Protein AF-A0A8T3P866-F1 (afdb_monomer_lite)

Radius of gyration: 13.04 Å; chains: 1; bounding box: 31×26×39 Å

Foldseek 3Di:
DVLVVVLVVLLVVLVVCLVVVVLVVSCVSLVVSCVSCVLALSSLQSNLSSCVSVVVLQSSLVSLQVSLVSCVVCVVVDPPVSSVVSNVSSCVSNDDD

Structure (mmCIF, N/CA/C/O backbone):
data_AF-A0A8T3P866-F1
#
_entry.id   AF-A0A8T3P866-F1
#
loop_
_atom_site.group_PDB
_atom_site.id
_atom_site.type_symbol
_atom_site.label_atom_id
_atom_site.label_alt_id
_atom_site.label_comp_id
_atom_site.label_asym_id
_atom_site.label_entity_id
_atom_site.label_seq_id
_atom_site.pdbx_PDB_ins_code
_atom_site.Cartn_x
_atom_site.Cartn_y
_atom_site.Cartn_z
_atom_site.occupancy
_atom_site.B_iso_or_equiv
_atom_site.auth_seq_id
_atom_site.auth_comp_id
_atom_site.auth_asym_id
_atom_site.auth_atom_id
_atom_site.pdbx_PDB_model_num
ATOM 1 N N . MET A 1 1 ? 4.320 -11.159 -23.914 1.00 44.19 1 MET A N 1
ATOM 2 C CA . MET A 1 1 ? 3.796 -9.994 -23.176 1.00 44.19 1 MET A CA 1
ATOM 3 C C . MET A 1 1 ? 2.659 -10.481 -22.289 1.00 44.19 1 MET A C 1
ATOM 5 O O . MET A 1 1 ? 1.513 -10.220 -22.598 1.00 44.19 1 MET A O 1
ATOM 9 N N . ALA A 1 2 ? 2.976 -11.304 -21.286 1.00 51.72 2 ALA A N 1
ATOM 10 C CA . ALA A 1 2 ? 1.990 -11.949 -20.405 1.00 51.72 2 ALA A CA 1
ATOM 11 C C . ALA A 1 2 ? 2.304 -11.716 -18.914 1.00 51.72 2 ALA A C 1
ATOM 13 O O . ALA A 1 2 ? 1.595 -12.214 -18.052 1.00 51.72 2 ALA A O 1
ATOM 14 N N . GLU A 1 3 ? 3.391 -10.998 -18.615 1.00 51.03 3 GLU A N 1
ATOM 15 C CA . GLU A 1 3 ? 3.851 -10.768 -17.241 1.00 51.03 3 GLU A CA 1
ATOM 16 C C . GLU A 1 3 ? 3.118 -9.580 -16.597 1.00 51.03 3 GLU A C 1
ATOM 18 O O . GLU A 1 3 ? 2.828 -9.635 -15.407 1.00 51.03 3 GLU A O 1
ATOM 23 N N . ASP A 1 4 ? 2.735 -8.588 -17.412 1.00 55.69 4 ASP A N 1
ATOM 24 C CA . ASP A 1 4 ? 1.998 -7.370 -17.032 1.00 55.69 4 ASP A CA 1
ATOM 25 C C . ASP A 1 4 ? 0.529 -7.667 -16.668 1.00 55.69 4 ASP A C 1
ATOM 27 O O . ASP A 1 4 ? 0.045 -7.294 -15.608 1.00 55.69 4 ASP A O 1
ATOM 31 N N . GLU A 1 5 ? -0.154 -8.483 -17.478 1.00 61.81 5 GLU A N 1
ATOM 32 C CA . GLU A 1 5 ? -1.578 -8.800 -17.282 1.00 61.81 5 GLU A CA 1
ATOM 33 C C . GLU A 1 5 ? -1.831 -9.639 -16.012 1.00 61.81 5 GLU A C 1
ATOM 35 O O . GLU A 1 5 ? -2.884 -9.539 -15.383 1.00 61.81 5 GLU A O 1
ATOM 40 N N . GLY A 1 6 ? -0.835 -10.428 -15.587 1.00 74.94 6 GLY A N 1
ATOM 41 C CA . GLY A 1 6 ? -0.872 -11.149 -14.313 1.00 74.94 6 GLY A CA 1
ATOM 42 C C . GLY A 1 6 ? -0.648 -10.245 -13.099 1.00 74.94 6 GLY A C 1
ATOM 43 O O . GLY A 1 6 ? -1.202 -10.520 -12.032 1.00 74.94 6 GLY A O 1
ATOM 44 N N . LEU A 1 7 ? 0.119 -9.158 -13.259 1.00 79.81 7 LEU A N 1
ATOM 45 C CA . LEU A 1 7 ? 0.306 -8.160 -12.213 1.00 79.81 7 LEU A CA 1
ATOM 46 C C . LEU A 1 7 ? -1.000 -7.406 -11.989 1.00 79.81 7 LEU A C 1
ATOM 48 O O . LEU A 1 7 ? -1.481 -7.405 -10.863 1.00 79.81 7 LEU A O 1
ATOM 52 N N . ASP A 1 8 ? -1.604 -6.836 -13.032 1.00 83.75 8 ASP A N 1
ATOM 53 C CA . ASP A 1 8 ? -2.866 -6.096 -12.916 1.00 83.75 8 ASP A CA 1
ATOM 54 C C . ASP A 1 8 ? -3.992 -6.947 -12.320 1.00 83.75 8 ASP A C 1
ATOM 56 O O . ASP A 1 8 ? -4.731 -6.477 -11.454 1.00 83.75 8 ASP A O 1
ATOM 60 N N . GLU A 1 9 ? -4.122 -8.212 -12.731 1.00 85.44 9 GLU A N 1
ATOM 61 C CA . GLU A 1 9 ? -5.136 -9.120 -12.184 1.00 85.44 9 GLU A CA 1
ATOM 62 C C . GLU A 1 9 ? -4.890 -9.422 -10.700 1.00 85.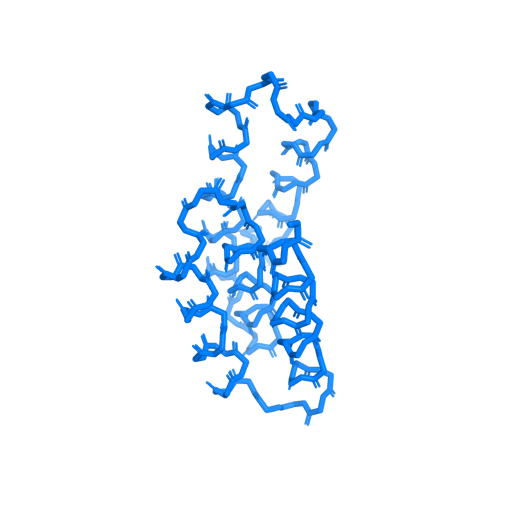44 9 GLU A C 1
ATOM 64 O O . GLU A 1 9 ? -5.799 -9.279 -9.875 1.00 85.44 9 GLU A O 1
ATOM 69 N N . ALA A 1 10 ? -3.657 -9.788 -10.335 1.00 84.50 10 ALA A N 1
ATOM 70 C CA . ALA A 1 10 ? -3.301 -10.070 -8.948 1.00 84.50 10 ALA A CA 1
ATOM 71 C C . ALA A 1 10 ? -3.430 -8.816 -8.072 1.00 84.50 10 ALA A C 1
ATOM 73 O O . ALA A 1 10 ? -3.902 -8.889 -6.935 1.00 84.50 10 ALA A O 1
ATOM 74 N N . SER A 1 11 ? -3.060 -7.660 -8.626 1.00 86.44 11 SER A N 1
ATOM 75 C CA . SER A 1 11 ? -3.195 -6.351 -8.011 1.00 86.44 11 SER A CA 1
ATOM 76 C C . SER A 1 11 ? -4.697 -6.127 -7.760 1.00 86.44 11 SER A C 1
ATOM 78 O O . SER A 1 11 ? -5.136 -6.113 -6.610 1.00 86.44 11 SER A O 1
ATOM 80 N N . ASN A 1 12 ? -5.538 -6.080 -8.793 1.00 88.25 12 ASN A N 1
ATOM 81 C CA . ASN A 1 12 ? -6.981 -5.848 -8.656 1.00 88.25 12 ASN A CA 1
ATOM 82 C C . ASN A 1 12 ? -7.682 -6.823 -7.696 1.00 88.25 12 ASN A C 1
ATOM 84 O O . ASN A 1 12 ? -8.531 -6.389 -6.914 1.00 88.25 12 ASN A O 1
ATOM 88 N N . GLY A 1 13 ? -7.270 -8.094 -7.667 1.00 91.12 13 GLY A N 1
ATOM 89 C CA . GLY A 1 13 ? -7.774 -9.084 -6.714 1.00 91.12 13 GLY A CA 1
ATOM 90 C C . GLY A 1 13 ? -7.572 -8.682 -5.249 1.00 91.12 13 GLY A C 1
ATOM 91 O O . GLY A 1 13 ? -8.470 -8.860 -4.432 1.00 91.12 13 GLY A O 1
ATOM 92 N N . VAL A 1 14 ? -6.442 -8.063 -4.898 1.00 90.56 14 VAL A N 1
ATOM 93 C CA . VAL A 1 14 ? -6.227 -7.554 -3.533 1.00 90.56 14 VAL A CA 1
ATOM 94 C C . VAL A 1 14 ? -7.172 -6.393 -3.208 1.00 90.56 14 VAL A C 1
ATOM 96 O O . VAL A 1 14 ? -7.666 -6.335 -2.086 1.00 90.56 14 VAL A O 1
ATOM 99 N N . ILE A 1 15 ? -7.439 -5.471 -4.147 1.00 90.25 15 ILE A N 1
ATOM 100 C CA . ILE A 1 15 ? -8.400 -4.368 -3.909 1.00 90.25 15 ILE A CA 1
ATOM 101 C C . ILE A 1 15 ? -9.792 -4.941 -3.645 1.00 90.25 15 ILE A C 1
ATOM 103 O O . ILE A 1 15 ? -10.433 -4.517 -2.689 1.00 90.25 15 ILE A O 1
ATOM 107 N N . ASP A 1 16 ? -10.231 -5.917 -4.442 1.00 93.81 16 ASP A N 1
ATOM 108 C CA . ASP A 1 16 ? -11.530 -6.574 -4.256 1.00 93.81 16 ASP A CA 1
ATOM 109 C C . ASP A 1 16 ? -11.621 -7.258 -2.882 1.00 93.81 16 ASP A C 1
ATOM 111 O O . ASP A 1 16 ? -12.599 -7.103 -2.150 1.00 93.81 16 ASP A O 1
ATOM 115 N N . LEU A 1 17 ? -10.552 -7.937 -2.458 1.00 93.25 17 LEU A N 1
ATOM 116 C CA . LEU A 1 17 ? -10.485 -8.545 -1.129 1.00 93.25 17 LEU A CA 1
ATOM 117 C C . LEU A 1 17 ? -10.532 -7.498 -0.003 1.00 93.25 17 LEU A C 1
ATOM 119 O O . LEU A 1 17 ? -11.166 -7.741 1.024 1.00 93.25 17 LEU A O 1
ATOM 123 N N . ILE A 1 18 ? -9.909 -6.330 -0.184 1.00 92.06 18 ILE A N 1
ATOM 124 C CA . ILE A 1 18 ? -10.008 -5.220 0.775 1.00 92.06 18 ILE A CA 1
ATOM 125 C C . ILE A 1 18 ? -11.443 -4.685 0.839 1.00 92.06 18 ILE A C 1
ATOM 127 O O . ILE A 1 18 ? -11.977 -4.529 1.937 1.00 92.06 18 ILE A O 1
ATOM 131 N N . ASP A 1 19 ? -12.071 -4.438 -0.313 1.00 90.12 19 ASP A N 1
ATOM 132 C CA . ASP A 1 19 ? -13.430 -3.887 -0.413 1.00 90.12 19 ASP A CA 1
ATOM 133 C C . ASP A 1 19 ? -14.479 -4.840 0.181 1.00 90.12 19 ASP A C 1
ATOM 135 O O . ASP A 1 19 ? -15.364 -4.435 0.934 1.00 90.12 19 ASP A O 1
ATOM 139 N N . THR A 1 20 ? -14.305 -6.145 -0.044 1.00 92.38 20 THR A N 1
ATOM 140 C CA . THR A 1 20 ? -15.142 -7.199 0.549 1.00 92.38 20 THR A CA 1
ATOM 141 C C . THR A 1 20 ? -14.842 -7.471 2.031 1.00 92.38 20 THR A C 1
ATOM 143 O O . THR A 1 20 ? -15.510 -8.303 2.651 1.00 92.38 20 THR A O 1
ATOM 146 N N . GLY A 1 21 ? -13.861 -6.783 2.628 1.00 90.88 21 GLY A N 1
ATOM 147 C CA . GLY A 1 21 ? -13.475 -6.927 4.036 1.00 90.88 21 GLY A CA 1
ATOM 148 C C . GLY A 1 21 ? -12.679 -8.199 4.354 1.00 90.88 21 GLY A C 1
ATOM 149 O O . GLY A 1 21 ? -12.472 -8.526 5.525 1.00 90.88 21 GLY A O 1
ATOM 150 N N . ARG A 1 22 ? -12.207 -8.926 3.337 1.00 93.62 22 ARG A N 1
ATOM 151 C CA . ARG A 1 22 ? -11.416 -10.164 3.449 1.00 93.62 22 ARG A CA 1
ATOM 152 C C . ARG A 1 22 ? -9.929 -9.844 3.603 1.00 93.62 22 ARG A C 1
ATOM 154 O O . ARG A 1 22 ? -9.091 -10.233 2.791 1.00 93.62 22 ARG A O 1
ATOM 161 N N . LEU A 1 23 ? -9.600 -9.123 4.671 1.00 91.81 23 LEU A N 1
ATOM 162 C CA . LEU A 1 23 ? -8.274 -8.533 4.877 1.00 91.81 23 LEU A CA 1
ATOM 163 C C . LEU A 1 23 ? -7.152 -9.570 5.020 1.00 91.81 23 LEU A C 1
ATOM 165 O O . LEU A 1 23 ? -6.047 -9.331 4.545 1.00 91.81 23 LEU A O 1
ATOM 169 N N . ASP A 1 24 ? -7.425 -10.728 5.623 1.00 91.38 24 ASP A N 1
ATOM 170 C CA . ASP A 1 24 ? -6.445 -11.818 5.732 1.00 91.38 24 ASP A CA 1
ATOM 171 C C . ASP A 1 24 ? -6.042 -12.377 4.360 1.00 91.38 24 ASP A C 1
ATOM 173 O O . ASP A 1 24 ? -4.868 -12.634 4.099 1.00 91.38 24 ASP A O 1
ATOM 177 N N . GLU A 1 25 ? -7.005 -12.521 3.450 1.00 92.56 25 GLU A N 1
ATOM 178 C CA . GLU A 1 25 ? -6.740 -12.994 2.091 1.00 92.56 25 GLU A CA 1
ATOM 179 C C . GLU A 1 25 ? -6.084 -11.914 1.244 1.00 92.56 25 GLU A C 1
ATOM 181 O O . GLU A 1 25 ? -5.183 -12.214 0.464 1.00 92.56 25 GLU A O 1
ATOM 186 N N . ALA A 1 26 ? -6.490 -10.657 1.436 1.00 92.69 26 ALA A N 1
ATOM 187 C CA . ALA A 1 26 ? -5.859 -9.520 0.790 1.00 92.69 26 ALA A CA 1
ATOM 188 C C . ALA A 1 26 ? -4.371 -9.421 1.166 1.00 92.69 26 ALA A C 1
ATOM 190 O O . ALA A 1 26 ? -3.530 -9.211 0.295 1.00 92.69 26 ALA A O 1
ATOM 191 N N . GLU A 1 27 ? -4.033 -9.625 2.445 1.00 91.06 27 GLU A N 1
ATOM 192 C CA . GLU A 1 27 ? -2.646 -9.653 2.922 1.00 91.06 27 GLU A CA 1
ATOM 193 C C . GLU A 1 27 ? -1.865 -10.778 2.242 1.00 91.06 27 GLU A C 1
ATOM 195 O O . GLU A 1 27 ? -0.777 -10.548 1.714 1.00 91.06 27 GLU A O 1
ATOM 200 N N . GLN A 1 28 ? -2.444 -11.979 2.189 1.00 92.00 28 GLN A N 1
ATOM 201 C CA . GLN A 1 28 ? -1.800 -13.135 1.577 1.00 92.00 28 GLN A CA 1
ATOM 202 C C . GLN A 1 28 ? -1.564 -12.939 0.074 1.00 92.00 28 GLN A C 1
ATOM 204 O O . GLN A 1 28 ? -0.482 -1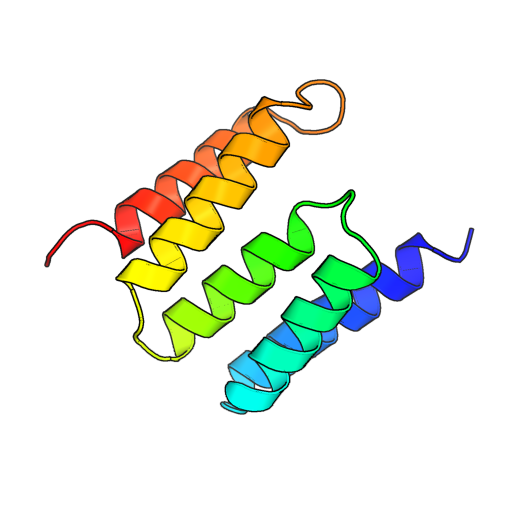3.255 -0.420 1.00 92.00 28 GLN A O 1
ATOM 209 N N . ALA A 1 29 ? -2.551 -12.394 -0.640 1.00 90.62 29 ALA A N 1
ATOM 210 C CA . ALA A 1 29 ? -2.456 -12.093 -2.063 1.00 90.62 29 ALA A CA 1
ATOM 211 C C . ALA A 1 29 ? -1.444 -10.971 -2.343 1.00 90.62 29 ALA A C 1
ATOM 213 O O . ALA A 1 29 ? -0.664 -11.073 -3.284 1.00 90.62 29 ALA A O 1
ATOM 214 N N . ALA A 1 30 ? -1.377 -9.944 -1.493 1.00 90.19 30 ALA A N 1
ATOM 215 C CA . ALA A 1 30 ? -0.379 -8.884 -1.611 1.00 90.19 30 ALA A CA 1
ATOM 216 C C . ALA A 1 30 ? 1.050 -9.393 -1.340 1.00 90.19 30 ALA A C 1
ATOM 218 O O . ALA A 1 30 ? 1.989 -9.003 -2.034 1.00 90.19 30 ALA A O 1
ATOM 219 N N . GLN A 1 31 ? 1.227 -10.304 -0.375 1.00 90.06 31 GLN A N 1
ATOM 220 C CA . GLN A 1 31 ? 2.508 -10.982 -0.145 1.00 90.06 31 GLN A CA 1
ATOM 221 C C . GLN A 1 31 ? 2.923 -11.852 -1.334 1.00 90.06 31 GLN A C 1
ATOM 223 O O . GLN A 1 31 ? 4.095 -11.854 -1.706 1.00 90.06 31 GLN A O 1
ATOM 228 N N . ASP A 1 32 ? 1.978 -12.581 -1.930 1.00 89.88 32 ASP A N 1
ATOM 229 C CA . ASP A 1 32 ? 2.228 -13.383 -3.129 1.00 89.88 32 ASP A CA 1
ATOM 230 C C . ASP A 1 32 ? 2.611 -12.495 -4.321 1.00 89.88 32 ASP A C 1
ATOM 232 O O . ASP A 1 32 ? 3.579 -12.790 -5.018 1.00 89.88 32 ASP A O 1
ATOM 236 N N . LEU A 1 33 ? 1.938 -11.352 -4.483 1.00 87.94 33 LEU A N 1
ATOM 237 C CA . LEU A 1 33 ? 2.263 -10.353 -5.498 1.00 87.94 33 LEU A CA 1
ATOM 238 C C . LEU A 1 33 ? 3.679 -9.802 -5.308 1.00 87.94 33 LEU A C 1
ATOM 240 O O . LEU A 1 33 ? 4.439 -9.747 -6.267 1.00 87.94 33 LEU A O 1
ATOM 244 N N . LEU A 1 34 ? 4.075 -9.485 -4.073 1.00 86.56 34 LEU A N 1
ATOM 245 C CA . LEU A 1 34 ? 5.440 -9.052 -3.763 1.00 86.56 34 LEU A CA 1
ATOM 246 C C . LEU A 1 34 ? 6.483 -10.158 -4.009 1.00 86.56 34 LEU A C 1
ATOM 248 O O . LEU A 1 34 ? 7.612 -9.868 -4.396 1.00 86.56 34 LEU A O 1
ATOM 252 N N . ALA A 1 35 ? 6.128 -11.425 -3.782 1.00 87.31 35 ALA A N 1
ATOM 253 C CA . ALA A 1 35 ? 7.018 -12.561 -4.017 1.00 87.31 35 ALA A CA 1
ATOM 254 C C . ALA A 1 35 ? 7.171 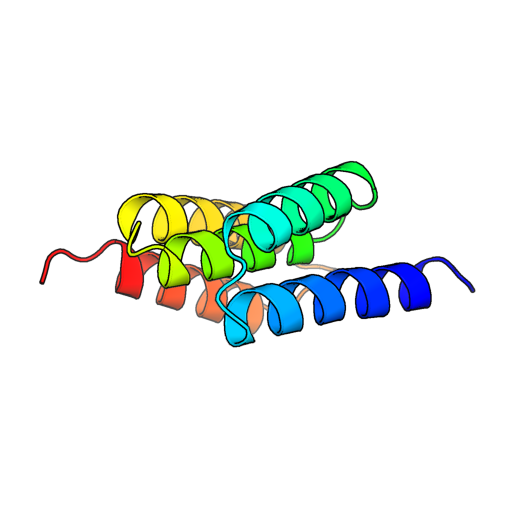-12.893 -5.510 1.00 87.31 35 ALA A C 1
ATOM 256 O O . ALA A 1 35 ? 8.258 -13.278 -5.942 1.00 87.31 35 ALA A O 1
ATOM 257 N N . ARG A 1 36 ? 6.094 -12.748 -6.290 1.00 86.00 36 ARG A N 1
ATOM 258 C CA . ARG A 1 36 ? 6.085 -12.944 -7.747 1.00 86.00 36 ARG A CA 1
ATOM 259 C C . ARG A 1 36 ? 6.716 -11.776 -8.489 1.00 86.00 36 ARG A C 1
ATOM 261 O O . ARG A 1 36 ? 7.455 -12.005 -9.439 1.00 86.00 36 ARG A O 1
ATOM 268 N N . TYR A 1 37 ? 6.460 -10.559 -8.022 1.00 84.75 37 TYR A N 1
ATOM 269 C CA . TYR A 1 37 ? 6.918 -9.316 -8.627 1.00 84.75 37 TYR A CA 1
ATOM 270 C C . TYR A 1 37 ? 7.691 -8.471 -7.600 1.00 84.75 37 TYR A C 1
ATOM 272 O O . TYR A 1 37 ? 7.255 -7.389 -7.209 1.00 84.75 37 TYR A O 1
ATOM 280 N N . PRO A 1 38 ? 8.878 -8.922 -7.155 1.00 81.81 38 PRO A N 1
ATOM 281 C CA . PRO A 1 38 ? 9.711 -8.153 -6.224 1.00 81.81 38 PRO A CA 1
ATOM 282 C C . PRO A 1 38 ? 10.303 -6.882 -6.861 1.00 81.81 38 PRO A C 1
ATOM 284 O O . PRO A 1 38 ? 10.956 -6.081 -6.191 1.00 81.81 38 PRO A O 1
ATOM 287 N N . GLU A 1 39 ? 10.122 -6.715 -8.170 1.00 81.38 39 GLU A N 1
ATOM 288 C CA . GLU A 1 39 ? 10.604 -5.592 -8.966 1.00 81.38 39 GLU A CA 1
ATOM 289 C C . GLU A 1 39 ? 9.596 -4.442 -9.127 1.00 81.38 39 GLU A C 1
ATOM 291 O O . GLU A 1 39 ? 9.958 -3.405 -9.688 1.00 81.38 39 GLU A O 1
ATOM 296 N N . VAL A 1 40 ? 8.386 -4.564 -8.568 1.00 82.19 40 VAL A N 1
ATOM 297 C CA . VAL A 1 40 ? 7.364 -3.505 -8.599 1.00 82.19 40 VAL A CA 1
ATOM 298 C C . VAL A 1 40 ? 6.964 -3.047 -7.198 1.00 82.19 40 VAL A C 1
ATOM 300 O O . VAL A 1 40 ? 6.972 -3.813 -6.234 1.00 82.19 40 VAL A O 1
ATOM 303 N N . HIS A 1 41 ? 6.597 -1.771 -7.087 1.00 85.69 41 HIS A N 1
ATOM 304 C CA . HIS A 1 41 ? 6.110 -1.183 -5.838 1.00 85.69 41 HIS A CA 1
ATOM 305 C C . HIS A 1 41 ? 4.679 -1.626 -5.478 1.00 85.69 41 HIS A C 1
ATOM 307 O O . HIS A 1 41 ? 4.337 -1.589 -4.295 1.00 85.69 41 HIS A O 1
ATOM 313 N N . ASP A 1 42 ? 3.881 -2.097 -6.450 1.00 85.19 42 ASP A N 1
ATOM 314 C CA . ASP A 1 42 ? 2.488 -2.527 -6.264 1.00 85.19 42 ASP A CA 1
ATOM 315 C C . ASP A 1 42 ? 2.311 -3.456 -5.064 1.00 85.19 42 ASP A C 1
ATOM 317 O O . ASP A 1 42 ? 1.428 -3.234 -4.246 1.00 85.19 42 ASP A O 1
ATOM 321 N N . GLY A 1 43 ? 3.175 -4.462 -4.886 1.00 88.50 43 GLY A N 1
ATOM 322 C CA . GLY A 1 43 ? 3.068 -5.397 -3.757 1.00 88.50 43 GLY A CA 1
ATOM 323 C C . GLY A 1 43 ? 3.185 -4.716 -2.392 1.00 88.50 43 GLY A C 1
ATOM 324 O O . GLY A 1 43 ? 2.477 -5.076 -1.450 1.00 88.50 43 GLY A O 1
ATOM 325 N N . LEU A 1 44 ? 4.037 -3.694 -2.283 1.00 90.94 44 LEU A N 1
ATOM 326 C CA . LEU A 1 44 ? 4.193 -2.903 -1.062 1.00 90.94 44 LEU A CA 1
ATOM 327 C C . LEU A 1 44 ? 2.999 -1.966 -0.853 1.00 90.94 44 LEU A 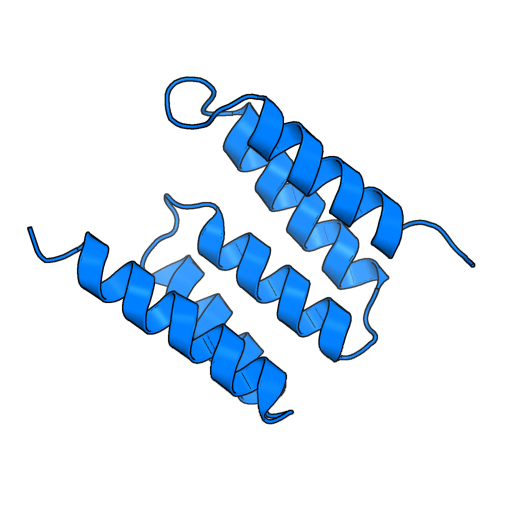C 1
ATOM 329 O O . LEU A 1 44 ? 2.495 -1.879 0.266 1.00 90.94 44 LEU A O 1
ATOM 333 N N . GLU A 1 45 ? 2.516 -1.312 -1.911 1.00 90.44 45 GLU A N 1
ATOM 334 C CA . GLU A 1 45 ? 1.324 -0.457 -1.844 1.00 90.44 45 GLU A CA 1
ATOM 335 C C . GLU A 1 45 ? 0.081 -1.263 -1.436 1.00 90.44 45 GLU A C 1
ATOM 337 O O . GLU A 1 45 ? -0.644 -0.881 -0.517 1.00 90.44 45 GLU A O 1
ATOM 342 N N . ARG A 1 46 ? -0.104 -2.442 -2.032 1.00 91.56 46 ARG A N 1
ATOM 343 C CA . ARG A 1 46 ? -1.163 -3.408 -1.714 1.00 91.56 46 ARG A CA 1
ATOM 344 C C . ARG A 1 46 ? -1.155 -3.782 -0.238 1.00 91.56 46 ARG A C 1
ATOM 346 O O . ARG A 1 46 ? -2.183 -3.667 0.426 1.00 91.56 46 ARG A O 1
ATOM 353 N N . LEU A 1 47 ? 0.006 -4.167 0.299 1.00 92.00 47 LEU A N 1
ATOM 354 C CA . LEU A 1 47 ? 0.164 -4.468 1.726 1.00 92.00 47 LEU A CA 1
ATOM 355 C C . LEU A 1 47 ? -0.163 -3.258 2.608 1.00 92.00 47 LEU A C 1
ATOM 357 O O . LEU A 1 47 ? -0.790 -3.412 3.658 1.00 92.00 47 LEU A O 1
ATOM 361 N N . ALA A 1 48 ? 0.212 -2.054 2.174 1.00 92.62 48 ALA A N 1
ATOM 362 C CA . ALA A 1 48 ? -0.103 -0.825 2.887 1.00 92.62 48 ALA A CA 1
ATOM 363 C C . ALA A 1 48 ? -1.617 -0.568 2.951 1.00 92.62 48 ALA A C 1
ATOM 365 O O . ALA A 1 48 ? -2.140 -0.240 4.019 1.00 92.62 48 ALA A O 1
ATOM 366 N N . MET A 1 49 ? -2.335 -0.770 1.841 1.00 91.50 49 MET A N 1
ATOM 367 C CA . MET A 1 49 ? -3.796 -0.650 1.789 1.00 91.50 49 MET A CA 1
ATOM 368 C C . MET A 1 49 ? -4.486 -1.678 2.692 1.00 91.50 49 MET A C 1
ATOM 370 O O . MET A 1 49 ? -5.414 -1.321 3.418 1.00 91.50 49 MET A O 1
ATOM 374 N N . VAL A 1 50 ? -4.012 -2.930 2.706 1.00 93.50 50 VAL A N 1
ATOM 375 C CA . VAL A 1 50 ? -4.544 -3.968 3.604 1.00 93.50 50 VAL A CA 1
ATOM 376 C C . VAL A 1 50 ? -4.337 -3.583 5.065 1.00 93.50 50 VAL A C 1
ATOM 378 O O . VAL A 1 50 ? -5.279 -3.637 5.854 1.00 93.50 50 VAL A O 1
ATOM 381 N N . ALA A 1 51 ? -3.129 -3.151 5.434 1.00 91.75 51 ALA A N 1
ATOM 382 C CA . ALA A 1 51 ? -2.830 -2.714 6.794 1.00 91.75 51 ALA A CA 1
ATOM 383 C C . ALA A 1 51 ? -3.712 -1.526 7.216 1.00 91.75 51 ALA A C 1
ATOM 385 O O . ALA A 1 51 ? -4.269 -1.534 8.315 1.00 91.75 51 ALA A O 1
ATOM 386 N N . ALA A 1 52 ? -3.918 -0.554 6.321 1.00 90.69 52 ALA A N 1
ATOM 387 C CA . ALA A 1 52 ? -4.809 0.578 6.560 1.00 90.69 52 ALA A CA 1
ATOM 388 C C . ALA A 1 52 ? -6.259 0.122 6.785 1.00 90.69 52 ALA A C 1
ATOM 390 O O . ALA A 1 52 ? -6.899 0.559 7.741 1.00 90.69 52 ALA A O 1
ATOM 391 N N . ALA A 1 53 ? -6.757 -0.806 5.964 1.00 90.19 53 ALA A N 1
ATOM 392 C CA . ALA A 1 53 ? -8.098 -1.366 6.106 1.00 90.19 53 ALA A CA 1
ATOM 393 C C . ALA A 1 53 ? -8.263 -2.220 7.379 1.00 90.19 53 ALA A C 1
ATOM 395 O O . ALA A 1 53 ? -9.349 -2.255 7.956 1.00 90.19 53 ALA A O 1
ATOM 396 N N . ARG A 1 54 ? -7.186 -2.847 7.879 1.00 88.00 54 ARG A N 1
ATOM 397 C CA . ARG A 1 54 ? -7.164 -3.531 9.192 1.00 88.00 54 ARG A CA 1
ATOM 398 C C . ARG A 1 54 ? -7.178 -2.557 10.374 1.00 88.00 54 ARG A C 1
ATOM 400 O O . ARG A 1 54 ? -7.335 -2.997 11.510 1.00 88.00 54 ARG A O 1
ATOM 407 N N . GLY A 1 55 ? -6.997 -1.259 10.128 1.00 88.88 55 GLY A N 1
ATOM 408 C CA . GLY A 1 55 ? -6.793 -0.249 11.166 1.00 88.88 55 GLY A CA 1
ATOM 409 C C . GLY A 1 55 ? -5.364 -0.220 11.718 1.00 88.88 55 GLY A C 1
ATOM 410 O O . GLY A 1 55 ? -5.088 0.521 12.660 1.00 88.88 55 GLY A O 1
ATOM 411 N N . ASP A 1 56 ? -4.437 -0.978 11.127 1.00 90.25 56 ASP A N 1
ATOM 412 C CA . ASP A 1 56 ? -3.017 -0.976 11.482 1.00 90.25 56 ASP A CA 1
ATOM 413 C C . ASP A 1 56 ? -2.296 0.152 10.727 1.00 90.25 56 ASP A C 1
ATOM 415 O O . ASP A 1 56 ? -1.479 -0.047 9.823 1.00 90.25 56 ASP A O 1
ATOM 419 N N . ARG A 1 57 ? -2.650 1.385 11.107 1.00 88.50 57 ARG A N 1
ATOM 420 C CA . ARG A 1 57 ? -2.036 2.620 10.604 1.00 88.50 57 ARG A CA 1
ATOM 421 C C . ARG A 1 57 ? -0.495 2.604 10.666 1.00 88.50 57 ARG A C 1
ATOM 423 O O . ARG A 1 57 ? 0.113 2.977 9.662 1.00 88.50 57 ARG A O 1
ATOM 430 N N . PRO A 1 58 ? 0.172 2.146 11.753 1.00 89.19 58 PRO A N 1
ATOM 431 C CA . PRO A 1 58 ? 1.634 2.141 11.781 1.00 89.19 58 PRO A CA 1
ATOM 432 C C . PRO A 1 58 ? 2.242 1.177 10.755 1.00 89.19 58 PRO A C 1
ATOM 434 O O . PRO A 1 58 ? 3.218 1.545 10.099 1.00 89.19 58 PRO A O 1
ATOM 437 N N . ARG A 1 59 ? 1.662 -0.014 10.539 1.00 89.56 59 ARG A N 1
ATOM 438 C CA . ARG A 1 59 ? 2.124 -0.900 9.457 1.00 89.56 59 ARG A CA 1
ATOM 439 C C . ARG A 1 59 ? 1.874 -0.308 8.077 1.00 89.56 59 ARG A C 1
ATOM 441 O O . ARG A 1 59 ? 2.752 -0.404 7.223 1.00 89.56 59 ARG A O 1
ATOM 448 N N . ALA A 1 60 ? 0.722 0.324 7.857 1.00 92.69 60 ALA A N 1
ATOM 449 C CA . ALA A 1 60 ? 0.427 0.981 6.585 1.00 92.69 60 ALA A CA 1
ATOM 450 C C . ALA A 1 60 ? 1.489 2.037 6.247 1.00 92.69 60 ALA A C 1
ATOM 452 O O . ALA A 1 60 ? 2.034 2.038 5.144 1.00 92.69 60 ALA A O 1
ATOM 453 N N . ALA A 1 61 ? 1.849 2.877 7.222 1.00 92.12 61 ALA A N 1
ATOM 454 C CA . ALA A 1 61 ? 2.901 3.877 7.069 1.00 92.12 61 ALA A CA 1
ATOM 455 C C . ALA A 1 61 ? 4.261 3.260 6.710 1.00 92.12 61 ALA A C 1
ATOM 457 O O . ALA A 1 61 ? 4.956 3.762 5.826 1.00 92.12 61 ALA A O 1
ATOM 458 N N . GLU A 1 62 ? 4.626 2.150 7.357 1.00 91.94 62 GLU A N 1
ATOM 459 C CA . GLU A 1 62 ? 5.878 1.448 7.072 1.00 91.94 62 GLU A CA 1
ATOM 460 C C . GLU A 1 62 ? 5.916 0.905 5.634 1.00 91.94 62 GLU A C 1
ATOM 462 O O . GLU A 1 62 ? 6.922 1.066 4.939 1.00 91.94 62 GLU A O 1
ATOM 467 N N . TYR A 1 63 ? 4.825 0.295 5.162 1.00 92.94 63 TYR A N 1
ATOM 468 C CA . TYR A 1 63 ? 4.750 -0.247 3.804 1.00 92.94 63 TYR A CA 1
ATOM 469 C C . TYR A 1 63 ? 4.767 0.847 2.730 1.00 92.94 63 TYR A C 1
ATOM 471 O O . TYR A 1 63 ? 5.541 0.734 1.778 1.00 92.94 63 TYR A O 1
ATOM 479 N N . TYR A 1 64 ? 4.012 1.937 2.909 1.00 93.12 64 TYR A N 1
ATOM 480 C CA . TYR A 1 64 ? 4.082 3.094 2.008 1.00 93.12 64 TYR A CA 1
ATOM 481 C C . TYR A 1 64 ? 5.481 3.723 1.986 1.00 93.12 64 TYR A C 1
ATOM 483 O O . TYR A 1 64 ? 5.974 4.100 0.925 1.00 93.12 64 TYR A O 1
ATOM 491 N N . GLY A 1 65 ? 6.160 3.788 3.137 1.00 91.38 65 GLY A N 1
ATOM 492 C CA . GLY A 1 65 ? 7.541 4.262 3.220 1.00 91.38 65 GLY A CA 1
ATOM 493 C C . GLY A 1 65 ? 8.515 3.388 2.424 1.00 91.38 65 GLY A C 1
ATOM 494 O O . GLY A 1 65 ? 9.347 3.915 1.687 1.00 91.38 65 GLY A O 1
ATOM 495 N N . LYS A 1 66 ? 8.380 2.057 2.511 1.00 91.50 66 LYS A N 1
ATOM 496 C CA . LYS A 1 66 ? 9.180 1.113 1.708 1.00 91.50 66 LYS A CA 1
ATOM 497 C C . LYS A 1 66 ? 8.899 1.251 0.212 1.00 91.50 66 LYS A C 1
ATOM 499 O O . LYS A 1 66 ? 9.838 1.218 -0.577 1.00 91.50 66 LYS A O 1
ATOM 504 N N . ALA A 1 67 ? 7.635 1.422 -0.177 1.00 91.38 67 ALA A N 1
ATOM 505 C CA . ALA A 1 67 ? 7.262 1.653 -1.572 1.00 91.38 67 ALA A CA 1
ATOM 506 C C . ALA A 1 67 ? 7.881 2.957 -2.104 1.00 91.38 67 ALA A C 1
ATOM 508 O O . ALA A 1 67 ? 8.447 2.971 -3.194 1.00 91.38 67 ALA A O 1
ATOM 509 N N . ALA A 1 68 ? 7.847 4.033 -1.311 1.00 91.25 68 ALA A N 1
ATOM 510 C CA . ALA A 1 68 ? 8.467 5.302 -1.677 1.00 91.25 68 ALA A CA 1
ATOM 511 C C . ALA A 1 68 ? 9.988 5.181 -1.856 1.00 91.25 68 ALA A C 1
ATOM 513 O O . ALA A 1 68 ? 10.524 5.703 -2.827 1.00 91.25 68 ALA A O 1
ATOM 514 N N . ASP A 1 69 ? 10.682 4.476 -0.957 1.00 90.88 69 ASP A N 1
ATOM 515 C CA . ASP A 1 69 ? 12.126 4.227 -1.078 1.00 90.88 69 ASP A CA 1
ATOM 516 C C . ASP A 1 69 ? 12.460 3.406 -2.336 1.00 90.88 69 ASP A C 1
ATOM 518 O O . ASP A 1 69 ? 13.404 3.712 -3.063 1.00 90.88 69 ASP A O 1
ATOM 522 N N . PHE A 1 70 ? 11.620 2.418 -2.656 1.00 90.00 70 PHE A N 1
ATOM 523 C CA . PHE A 1 70 ? 11.758 1.598 -3.857 1.00 90.00 70 PHE A CA 1
ATOM 524 C C . PHE A 1 70 ? 11.642 2.415 -5.149 1.00 90.00 70 PHE A C 1
ATOM 526 O O . PHE A 1 70 ? 12.432 2.221 -6.079 1.00 90.00 70 PHE A O 1
ATOM 533 N N . VAL A 1 71 ? 10.656 3.314 -5.195 1.00 90.06 71 VAL A N 1
ATOM 534 C CA . VAL A 1 71 ? 10.437 4.253 -6.299 1.00 90.06 71 VAL A CA 1
ATOM 535 C C . VAL A 1 71 ? 11.587 5.260 -6.383 1.00 90.06 71 VAL A C 1
ATOM 537 O O . VAL A 1 71 ? 12.143 5.465 -7.460 1.00 90.06 71 VAL A O 1
ATOM 540 N N . HIS A 1 72 ? 12.018 5.810 -5.245 1.00 87.94 72 HIS A N 1
ATOM 541 C CA . HIS A 1 72 ? 13.150 6.736 -5.153 1.00 87.94 72 HIS A CA 1
ATOM 542 C C . HIS A 1 72 ? 14.458 6.121 -5.672 1.00 87.94 72 HIS A C 1
ATOM 544 O O . HIS A 1 72 ? 15.254 6.793 -6.326 1.00 87.94 72 HIS A O 1
ATOM 550 N N . ALA A 1 73 ? 14.678 4.830 -5.413 1.00 88.31 73 ALA A N 1
ATOM 551 C CA . ALA A 1 73 ? 15.838 4.092 -5.903 1.00 88.31 73 ALA A CA 1
ATOM 552 C C . ALA A 1 73 ? 15.798 3.819 -7.421 1.00 88.31 73 ALA A C 1
ATOM 554 O O . ALA A 1 73 ? 16.819 3.428 -7.991 1.00 88.31 73 ALA A O 1
ATOM 555 N N . ARG A 1 74 ? 14.645 4.008 -8.082 1.00 86.31 74 ARG A N 1
ATOM 556 C CA . ARG A 1 74 ? 14.441 3.778 -9.524 1.00 86.31 74 ARG A CA 1
ATOM 557 C C . ARG A 1 74 ? 13.757 4.973 -10.209 1.00 86.31 74 ARG A C 1
ATOM 559 O O . ARG A 1 74 ? 12.686 4.810 -10.795 1.00 86.31 74 ARG A O 1
ATOM 566 N N . PRO A 1 75 ? 14.385 6.159 -10.205 1.00 81.75 75 PRO A N 1
ATOM 567 C CA . PRO A 1 75 ? 13.792 7.360 -10.792 1.00 81.75 75 PRO A CA 1
ATOM 568 C C . PRO A 1 75 ? 13.605 7.259 -12.316 1.00 81.75 75 PRO A C 1
ATOM 570 O O . PRO A 1 75 ? 12.815 8.001 -12.882 1.00 81.75 75 PRO A O 1
ATOM 573 N N . ASP A 1 76 ? 14.302 6.342 -12.995 1.00 85.50 76 ASP A N 1
ATOM 574 C CA . ASP A 1 76 ? 14.135 6.095 -14.434 1.00 85.50 76 ASP A CA 1
ATOM 575 C C . ASP A 1 76 ? 12.827 5.364 -14.788 1.00 85.50 76 ASP A C 1
ATOM 577 O O . ASP A 1 76 ? 12.438 5.337 -15.953 1.00 85.50 76 ASP A O 1
ATOM 581 N N . TRP A 1 77 ? 12.187 4.707 -13.814 1.00 82.25 77 TRP A N 1
ATOM 582 C CA . TRP A 1 77 ? 10.997 3.868 -14.031 1.00 82.25 77 TRP A CA 1
ATOM 583 C C . TRP A 1 77 ? 9.716 4.513 -13.508 1.00 82.25 77 TRP A C 1
ATOM 585 O O . TRP A 1 77 ? 8.624 4.081 -13.866 1.00 82.25 77 TRP A O 1
ATOM 595 N N . TYR A 1 78 ? 9.846 5.530 -12.662 1.00 83.62 78 TYR A N 1
ATOM 596 C CA . TYR A 1 78 ? 8.738 6.110 -11.926 1.00 83.62 78 TYR A CA 1
ATOM 597 C C . TYR A 1 78 ? 8.825 7.627 -11.912 1.00 83.62 78 TYR A C 1
ATOM 599 O O . TYR A 1 78 ? 9.891 8.204 -11.696 1.00 83.62 78 TYR A O 1
ATOM 607 N N . ASP A 1 79 ? 7.673 8.271 -12.055 1.00 85.19 79 ASP A N 1
ATOM 608 C CA . ASP A 1 79 ? 7.579 9.710 -11.892 1.00 85.19 79 ASP A CA 1
ATOM 609 C C . ASP A 1 79 ? 7.841 10.130 -10.434 1.00 85.19 79 ASP A C 1
ATOM 611 O O . ASP A 1 79 ? 7.402 9.462 -9.491 1.00 85.19 79 ASP A O 1
ATOM 615 N N . PRO A 1 80 ? 8.485 11.288 -10.208 1.00 84.38 80 PRO A N 1
ATOM 616 C CA . PRO A 1 80 ? 8.717 11.828 -8.864 1.00 84.38 80 PRO A CA 1
ATOM 617 C C . PRO A 1 80 ? 7.412 12.133 -8.103 1.00 84.38 80 PRO A C 1
ATOM 619 O O . PRO A 1 80 ? 7.395 12.202 -6.869 1.00 84.38 80 PRO A O 1
ATOM 622 N N . GLU A 1 81 ? 6.297 12.290 -8.821 1.00 88.75 81 GLU A N 1
ATOM 623 C CA . GLU A 1 81 ? 4.963 12.397 -8.225 1.00 88.75 81 GLU A CA 1
ATOM 624 C C . GLU A 1 81 ? 4.556 11.109 -7.497 1.00 88.75 81 GLU A C 1
ATOM 626 O O . GLU A 1 81 ? 3.918 11.191 -6.448 1.00 88.75 81 GLU A O 1
ATOM 631 N N . MET A 1 82 ? 4.988 9.937 -7.979 1.00 87.38 82 MET A N 1
ATOM 632 C CA . MET A 1 82 ? 4.709 8.652 -7.335 1.00 87.38 82 MET A CA 1
ATOM 633 C C . MET A 1 82 ? 5.398 8.551 -5.970 1.00 87.38 82 MET A C 1
ATOM 635 O O . MET A 1 82 ? 4.757 8.216 -4.974 1.00 87.38 82 MET A O 1
ATOM 639 N N . GLU A 1 83 ? 6.682 8.921 -5.880 1.00 89.69 83 GLU A N 1
ATOM 640 C CA . GLU A 1 83 ? 7.391 8.988 -4.592 1.00 89.69 83 GLU A CA 1
ATOM 641 C C . GLU A 1 83 ? 6.662 9.927 -3.621 1.00 89.69 83 GLU A C 1
ATOM 643 O O . GLU A 1 83 ? 6.448 9.600 -2.450 1.00 89.69 83 GLU A O 1
ATOM 648 N N . THR A 1 84 ? 6.258 11.097 -4.122 1.00 90.88 84 THR A N 1
ATOM 649 C CA . THR A 1 84 ? 5.569 12.116 -3.326 1.00 90.88 84 THR A CA 1
ATOM 650 C C . THR A 1 84 ? 4.230 11.596 -2.803 1.00 90.88 84 THR A C 1
ATOM 652 O O . THR A 1 84 ? 3.936 11.761 -1.618 1.00 90.88 84 THR A O 1
ATOM 655 N N . TYR A 1 85 ? 3.447 10.922 -3.649 1.00 90.88 85 TYR A N 1
ATOM 656 C CA . TYR A 1 85 ? 2.184 10.288 -3.273 1.00 90.88 85 TYR A CA 1
ATOM 657 C C . TYR A 1 85 ? 2.383 9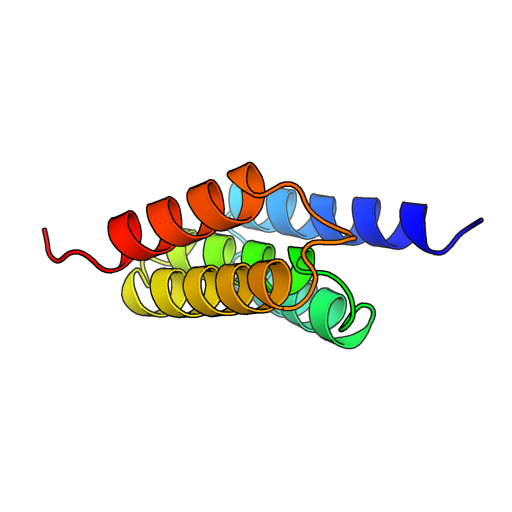.236 -2.175 1.00 90.88 85 TYR A C 1
ATOM 659 O O . TYR A 1 85 ? 1.723 9.294 -1.132 1.00 90.88 85 TYR A O 1
ATOM 667 N N . LEU A 1 86 ? 3.341 8.324 -2.357 1.00 91.31 86 LEU A N 1
ATOM 668 C CA . LEU A 1 86 ? 3.628 7.255 -1.399 1.00 91.31 86 LEU A CA 1
ATOM 669 C C . LEU A 1 86 ? 4.124 7.815 -0.056 1.00 91.31 86 LEU A C 1
ATOM 671 O O . LEU A 1 86 ? 3.652 7.399 1.003 1.00 91.31 86 LEU A O 1
ATOM 675 N N . ARG A 1 87 ? 5.009 8.822 -0.063 1.00 90.50 87 ARG A N 1
ATOM 676 C CA . ARG A 1 87 ? 5.454 9.502 1.171 1.00 90.50 87 ARG A CA 1
ATOM 677 C C . ARG A 1 87 ? 4.326 10.252 1.874 1.00 90.50 87 ARG A C 1
ATOM 679 O O . ARG A 1 87 ? 4.277 10.254 3.108 1.00 90.50 87 ARG A O 1
ATOM 686 N N . ALA A 1 88 ? 3.439 10.897 1.118 1.00 91.56 88 ALA A N 1
ATOM 687 C CA . ALA A 1 88 ? 2.290 11.601 1.678 1.00 91.56 88 ALA A CA 1
ATOM 688 C C . ALA A 1 88 ? 1.354 10.616 2.391 1.00 91.56 88 ALA A C 1
ATOM 690 O O . ALA A 1 88 ? 1.032 10.828 3.561 1.00 91.56 88 ALA A O 1
ATOM 691 N N . ARG A 1 89 ? 1.026 9.489 1.744 1.00 89.88 89 ARG A N 1
ATOM 692 C CA . ARG A 1 89 ? 0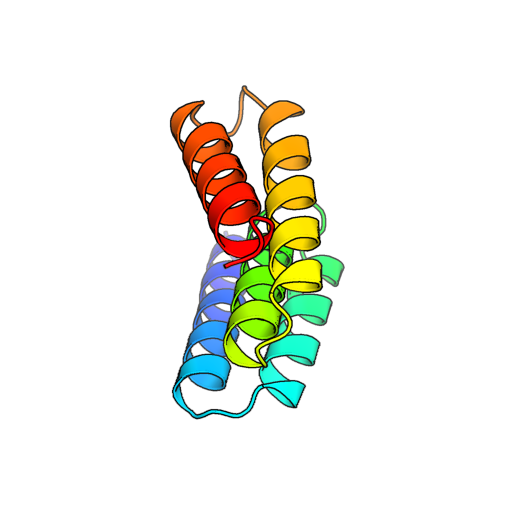.270 8.384 2.356 1.00 89.88 89 ARG A CA 1
ATOM 693 C C . ARG A 1 89 ? 0.960 7.846 3.606 1.00 89.88 89 ARG A C 1
ATOM 695 O O . ARG A 1 89 ? 0.324 7.731 4.649 1.00 89.88 89 ARG A O 1
ATOM 702 N N . ALA A 1 90 ? 2.265 7.573 3.543 1.00 90.69 90 ALA A N 1
ATOM 703 C CA . ALA A 1 90 ? 3.021 7.088 4.697 1.00 90.69 90 ALA A CA 1
ATOM 704 C C . ALA A 1 90 ? 2.903 8.035 5.902 1.00 90.69 90 ALA A C 1
ATOM 706 O O . ALA A 1 90 ? 2.703 7.597 7.032 1.00 90.69 90 ALA A O 1
ATOM 707 N N . THR A 1 91 ? 2.977 9.342 5.650 1.00 89.06 91 THR A N 1
ATOM 708 C CA . THR A 1 91 ? 2.849 10.370 6.689 1.00 89.06 91 THR A CA 1
ATOM 709 C C . THR A 1 91 ? 1.422 10.457 7.232 1.00 89.06 91 THR A C 1
ATOM 711 O O . THR A 1 91 ? 1.243 10.557 8.441 1.00 89.06 91 THR A O 1
ATOM 714 N N . GLU A 1 92 ? 0.406 10.364 6.372 1.00 88.31 92 GLU A N 1
ATOM 715 C CA . GLU A 1 92 ? -1.015 10.375 6.757 1.00 88.31 92 GLU A CA 1
ATOM 716 C C . GLU A 1 92 ? -1.381 9.209 7.691 1.00 88.31 92 GLU A C 1
ATOM 718 O O . GLU A 1 92 ? -2.137 9.372 8.656 1.00 88.31 92 GLU A O 1
ATOM 723 N N . PHE A 1 93 ? -0.815 8.027 7.440 1.00 85.81 93 PHE A N 1
ATOM 724 C CA . PHE A 1 93 ? -1.012 6.865 8.305 1.00 85.81 93 PHE A CA 1
ATOM 725 C C . PHE A 1 93 ? -0.076 6.858 9.523 1.00 85.81 93 PHE A C 1
ATOM 727 O O . PHE A 1 93 ? -0.448 6.325 10.564 1.00 85.81 93 PHE A O 1
ATOM 734 N N . GLY A 1 94 ? 1.114 7.454 9.427 1.00 77.81 94 GLY A N 1
ATOM 735 C CA . GLY A 1 94 ? 2.102 7.488 10.510 1.00 77.81 94 GLY A CA 1
ATOM 736 C C . GLY A 1 94 ? 1.915 8.628 11.514 1.00 77.81 94 GLY A C 1
ATOM 737 O O . GLY A 1 94 ? 2.481 8.572 12.607 1.00 77.81 94 GLY A O 1
ATOM 738 N N . ALA A 1 95 ? 1.144 9.661 11.170 1.00 72.38 95 ALA A N 1
ATOM 739 C CA . ALA A 1 95 ? 0.838 10.750 12.084 1.00 72.38 95 ALA A CA 1
ATOM 740 C C . ALA A 1 95 ? -0.145 10.271 13.174 1.00 72.38 95 ALA A C 1
ATOM 742 O O . ALA A 1 95 ? -1.200 9.726 12.840 1.00 72.38 95 ALA A O 1
ATOM 743 N N . PRO A 1 96 ? 0.175 10.458 14.468 1.00 55.50 96 PRO A N 1
ATOM 744 C CA . PRO A 1 96 ? -0.797 10.238 15.532 1.00 55.50 96 PRO A CA 1
ATOM 745 C C . PRO A 1 96 ? -1.925 11.277 15.409 1.00 55.50 96 PRO A C 1
ATOM 747 O O . PRO A 1 96 ? -1.635 12.462 15.239 1.00 55.50 96 PRO A O 1
ATOM 750 N N . GLU A 1 97 ? -3.183 10.820 15.460 1.00 54.81 97 GLU A N 1
ATOM 751 C CA . GLU A 1 97 ? -4.369 11.691 15.583 1.00 54.81 97 GLU A CA 1
ATOM 752 C C . GLU A 1 97 ? -4.343 12.538 16.863 1.00 54.81 97 GLU A C 1
ATOM 754 O O . GLU A 1 97 ? -3.881 12.025 17.913 1.00 54.81 97 GLU A O 1
#

Secondary structure (DSSP, 8-state):
--HHHHHHHHHHHHHHHHHTT-HHHHHHHHHHHHHH-TTSSHHHHHHHHHHHHTT-HHHHHHHHHHHHHHHHT-TTTS-HHHHHHHHHHHHHHHS--

pLDDT: mean 86.13, std 10.0, range [44.19, 93.81]

Sequence (97 aa):
MAEDEGLDEASNGVIDLIDTGRLDEAEQAAQDLLARYPEVHDGLERLAMVAAARGDRPRAAEYYGKAADFVHARPDWYDPEMETYLRARATEFGAPE